Protein AF-A0A7C3IG30-F1 (afdb_monomer_lite)

Secondary structure (DSSP, 8-state):
---PPPPPP----------SS--PPEEEEEEEEGGGTEEEEEEEETTEEEEEEEEETTEEEEEEEETTEEEEEEEESSSSS---EEEEE-TTT--EEEEEE-TTS-EEEPPHHHHHHHHHHHHHHHHHHHHHHHHT-

Sequence (137 aa):
MKTLGPMLSCVAAVLLSVHAAGVLEITTKKQSFPERNLSVERTYRGGKCIMLEMTQDGKRTRAFRVNGRTVAVESDEDQDGFYETFVVFDPETDEFEWFIRTTNHVVHPVASEKLQELKEKKRKADKALADLIEQSR

Structure (mmCIF, N/CA/C/O backbone):
data_AF-A0A7C3IG30-F1
#
_entry.id   AF-A0A7C3IG30-F1
#
loop_
_atom_site.group_PDB
_atom_site.id
_atom_site.type_symbol
_atom_site.label_atom_id
_atom_site.label_alt_id
_atom_site.label_comp_id
_atom_site.label_asym_id
_atom_site.label_entity_id
_atom_site.label_seq_id
_atom_site.pdbx_PDB_ins_code
_atom_site.Cartn_x
_atom_site.Cartn_y
_atom_site.Cartn_z
_atom_site.occupancy
_atom_site.B_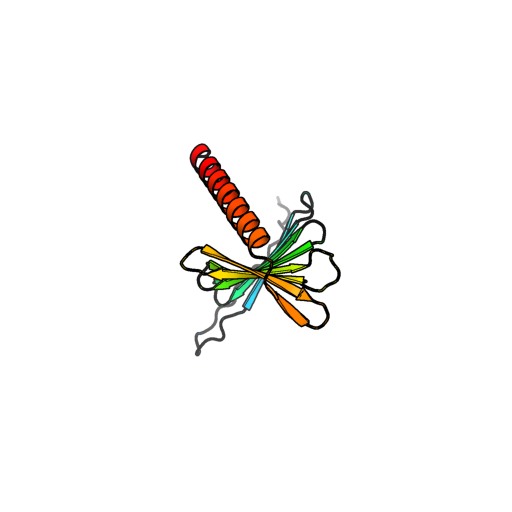iso_or_equiv
_atom_site.auth_seq_id
_atom_site.auth_comp_id
_atom_site.auth_asym_id
_atom_site.auth_atom_id
_atom_site.pdbx_PDB_model_num
ATOM 1 N N . MET A 1 1 ? -45.966 7.594 -37.881 1.00 38.97 1 MET A N 1
ATOM 2 C CA . MET A 1 1 ? -44.777 7.046 -38.580 1.00 38.97 1 MET A CA 1
ATOM 3 C C . MET A 1 1 ? -43.552 7.568 -37.839 1.00 38.97 1 MET A C 1
ATOM 5 O O . MET A 1 1 ? -43.451 8.775 -37.711 1.00 38.97 1 MET A O 1
ATOM 9 N N . LYS A 1 2 ? -42.932 6.725 -36.996 1.00 35.97 2 LYS A N 1
ATOM 10 C CA . LYS A 1 2 ? -41.605 6.077 -37.189 1.00 35.97 2 LYS A CA 1
ATOM 11 C C . LYS A 1 2 ? -40.457 7.110 -37.250 1.00 35.97 2 LYS A C 1
ATOM 13 O O . LYS A 1 2 ? -40.527 7.979 -38.100 1.00 35.97 2 LYS A O 1
ATOM 18 N N . THR A 1 3 ? -39.392 7.097 -36.442 1.00 33.50 3 THR A N 1
ATOM 19 C CA . THR A 1 3 ? -38.821 6.109 -35.496 1.00 33.50 3 THR A CA 1
ATOM 20 C C . THR A 1 3 ? -37.739 6.816 -34.660 1.00 33.50 3 THR A C 1
ATOM 22 O O . THR A 1 3 ? -36.963 7.589 -35.217 1.00 33.50 3 THR A O 1
ATOM 25 N N . LEU A 1 4 ? -37.672 6.525 -33.353 1.00 36.31 4 LEU A N 1
ATOM 26 C CA . LEU A 1 4 ? -36.524 6.822 -32.485 1.00 36.31 4 LEU A CA 1
ATOM 27 C C . LEU A 1 4 ? -35.299 6.005 -32.937 1.00 36.31 4 LEU A C 1
ATOM 29 O O . LEU A 1 4 ? -35.436 4.825 -33.263 1.00 36.31 4 LEU A O 1
ATOM 33 N N . GLY A 1 5 ? -34.117 6.627 -32.934 1.00 37.50 5 GLY A N 1
ATOM 34 C CA . GLY A 1 5 ? -32.831 5.963 -33.172 1.00 37.50 5 GLY A CA 1
ATOM 35 C C . GLY A 1 5 ? -32.368 5.136 -31.960 1.00 37.50 5 GLY A C 1
ATOM 36 O O . GLY A 1 5 ? -32.732 5.463 -30.828 1.00 37.50 5 GLY A O 1
ATOM 37 N N . PRO A 1 6 ? -31.591 4.058 -32.165 1.00 45.19 6 PRO A N 1
ATOM 38 C CA . PRO A 1 6 ? -31.239 3.139 -31.092 1.00 45.19 6 PRO A CA 1
ATOM 39 C C . PRO A 1 6 ? -30.098 3.690 -30.225 1.00 45.19 6 PRO A C 1
ATOM 41 O O . PRO A 1 6 ? -29.018 4.011 -30.720 1.00 45.19 6 PRO A O 1
ATOM 44 N N . MET A 1 7 ? -30.340 3.745 -28.910 1.00 35.78 7 MET A N 1
ATOM 45 C CA . MET A 1 7 ? -29.297 3.789 -27.885 1.00 35.78 7 MET A CA 1
ATOM 46 C C . MET A 1 7 ? -28.411 2.551 -28.035 1.00 35.78 7 MET A C 1
ATOM 48 O O . MET A 1 7 ? -28.911 1.423 -28.034 1.00 35.78 7 MET A O 1
ATOM 52 N N . LEU A 1 8 ? -27.100 2.762 -28.163 1.00 37.91 8 LEU A N 1
ATOM 53 C CA . LEU A 1 8 ? -26.128 1.678 -28.174 1.00 37.91 8 LEU A CA 1
ATOM 54 C C . LEU A 1 8 ? -26.181 0.927 -26.838 1.00 37.91 8 LEU A C 1
ATOM 56 O O . LEU A 1 8 ? -25.968 1.480 -25.762 1.00 37.91 8 LEU A O 1
ATOM 60 N N . SER A 1 9 ? -26.501 -0.352 -26.968 1.00 35.03 9 SER A N 1
ATOM 61 C CA . SER A 1 9 ? -26.578 -1.369 -25.934 1.00 35.03 9 SER A CA 1
ATOM 62 C C . SER A 1 9 ? -25.224 -1.565 -25.241 1.00 35.03 9 SER A C 1
ATOM 64 O O . SER A 1 9 ? -24.250 -1.984 -25.863 1.00 35.03 9 SER A O 1
ATOM 66 N N . CYS A 1 10 ? -25.175 -1.310 -23.931 1.00 32.50 10 CYS A N 1
ATOM 67 C CA . CYS A 1 10 ? -24.162 -1.889 -23.054 1.00 32.50 10 CYS A CA 1
ATOM 68 C C . CYS A 1 10 ? -24.465 -3.386 -22.914 1.00 32.50 10 CYS A C 1
ATOM 70 O O . CYS A 1 10 ? -25.411 -3.771 -22.226 1.00 32.50 10 CYS A O 1
ATOM 72 N N . VAL A 1 11 ? -23.687 -4.235 -23.580 1.00 36.31 11 VAL A N 1
ATOM 73 C CA . VAL A 1 11 ? -23.790 -5.690 -23.431 1.00 36.31 11 VAL A CA 1
ATOM 74 C C . VAL A 1 11 ? -23.175 -6.082 -22.087 1.00 36.31 11 VAL A C 1
ATOM 76 O O . VAL A 1 11 ? -21.959 -6.165 -21.945 1.00 36.31 11 VAL A O 1
ATOM 79 N N . ALA A 1 12 ? -24.023 -6.313 -21.086 1.00 38.91 12 ALA A N 1
ATOM 80 C CA . ALA A 1 12 ? -23.652 -7.036 -19.877 1.00 38.91 12 ALA A CA 1
ATOM 81 C C . ALA A 1 12 ? -23.913 -8.528 -20.119 1.00 38.91 12 ALA A C 1
ATOM 83 O O . ALA A 1 12 ? -25.059 -8.974 -20.119 1.00 38.91 12 ALA A O 1
ATOM 84 N N . ALA A 1 13 ? -22.856 -9.304 -20.354 1.00 37.75 13 ALA A N 1
ATOM 85 C CA . ALA A 1 13 ? -22.957 -10.756 -20.358 1.00 37.75 13 ALA A CA 1
ATOM 86 C C . ALA A 1 13 ? -22.969 -11.253 -18.904 1.00 37.75 13 ALA A C 1
ATOM 88 O O . ALA A 1 13 ? -21.965 -11.163 -18.202 1.00 37.75 13 ALA A O 1
ATOM 89 N N . VAL A 1 14 ? -24.119 -11.756 -18.448 1.00 42.09 14 VAL A N 1
ATOM 90 C CA . VAL A 1 14 ? -24.239 -12.553 -17.221 1.00 42.09 14 VAL A CA 1
ATOM 91 C C . VAL A 1 14 ? -24.220 -14.018 -17.640 1.00 42.09 14 VAL A C 1
ATOM 93 O O . VAL A 1 14 ? -25.137 -14.470 -18.322 1.00 42.09 14 VAL A O 1
ATOM 96 N N . LEU A 1 15 ? -23.192 -14.761 -17.231 1.00 34.72 15 LEU A N 1
ATOM 97 C CA . LEU A 1 15 ? -23.183 -16.222 -17.297 1.00 34.72 15 LEU A CA 1
ATOM 98 C C . LEU A 1 15 ? -23.191 -16.785 -15.870 1.00 34.72 15 LEU A C 1
ATOM 100 O O . LEU A 1 15 ? -22.285 -16.527 -15.084 1.00 34.72 15 LEU A O 1
ATOM 104 N N . LEU A 1 16 ? -24.226 -17.562 -15.552 1.00 40.31 16 LEU A N 1
ATOM 105 C CA . LEU A 1 16 ? -24.312 -18.424 -14.371 1.00 40.31 16 LEU A CA 1
ATOM 106 C C . LEU A 1 16 ? -23.876 -19.845 -14.754 1.00 40.31 16 LEU A C 1
ATOM 108 O O . LEU A 1 16 ? -24.432 -20.398 -15.698 1.00 40.31 16 LEU A O 1
ATOM 112 N N . SER A 1 17 ? -22.981 -20.472 -13.983 1.00 36.06 17 SER A N 1
ATOM 113 C CA . SER A 1 17 ? -23.072 -21.906 -13.621 1.00 36.06 17 SER A CA 1
ATOM 114 C C . SER A 1 17 ? -22.043 -22.267 -12.530 1.00 36.06 17 SER A C 1
ATOM 116 O O . SER A 1 17 ? -20.885 -21.881 -12.612 1.00 36.06 17 SER A O 1
ATOM 118 N N . VAL A 1 18 ? -22.526 -22.728 -11.368 1.00 36.28 18 VAL A N 1
ATOM 119 C CA . VAL A 1 18 ? -22.476 -24.106 -10.810 1.00 36.28 18 VAL A CA 1
ATOM 120 C C . VAL A 1 18 ? -21.273 -24.337 -9.878 1.00 36.28 18 VAL A C 1
ATOM 122 O O . VAL A 1 18 ? -20.115 -24.285 -10.270 1.00 36.28 18 VAL A O 1
ATOM 125 N N . HIS A 1 19 ? -21.586 -24.589 -8.601 1.00 44.94 19 HIS A N 1
ATOM 126 C CA . HIS A 1 19 ? -20.635 -24.784 -7.508 1.00 44.94 19 HIS A CA 1
ATOM 127 C C . HIS A 1 19 ? -20.057 -26.207 -7.514 1.00 44.94 19 HIS A C 1
ATOM 129 O O . HIS A 1 19 ? -20.733 -27.157 -7.126 1.00 44.94 19 HIS A O 1
ATOM 135 N N . ALA A 1 20 ? -18.781 -26.329 -7.868 1.00 40.84 20 ALA A N 1
ATOM 136 C CA . ALA A 1 20 ? -17.943 -27.498 -7.614 1.00 40.84 20 ALA A CA 1
ATOM 137 C C . ALA A 1 20 ? -16.664 -26.994 -6.943 1.00 40.84 20 ALA A C 1
ATOM 139 O O . ALA A 1 20 ? -15.875 -26.371 -7.638 1.00 40.84 20 ALA A O 1
ATOM 140 N N . ALA A 1 21 ? -16.525 -27.156 -5.613 1.00 54.31 21 ALA A N 1
ATOM 141 C CA . ALA A 1 21 ? -15.382 -26.695 -4.793 1.00 54.31 21 ALA A CA 1
ATOM 142 C C . ALA A 1 21 ? -14.649 -25.485 -5.417 1.00 54.31 21 ALA A C 1
ATOM 144 O O . ALA A 1 21 ? -13.504 -25.578 -5.852 1.00 54.31 21 ALA A O 1
ATOM 145 N N . GLY A 1 22 ? -15.417 -24.405 -5.616 1.00 53.06 22 GLY A N 1
ATOM 146 C CA . GLY A 1 22 ? -15.208 -23.481 -6.729 1.00 53.06 22 GLY A CA 1
ATOM 147 C C . GLY A 1 22 ? -13.895 -22.730 -6.633 1.00 53.06 22 GLY A C 1
ATOM 148 O O . GLY A 1 22 ? -13.664 -22.018 -5.655 1.00 53.06 22 GLY A O 1
ATOM 149 N N . VAL A 1 23 ? -13.072 -22.823 -7.681 1.00 67.38 23 VAL A N 1
ATOM 150 C CA . VAL A 1 23 ? -12.067 -21.795 -7.962 1.00 67.38 23 VAL A CA 1
ATOM 151 C C . VAL A 1 23 ? -12.818 -20.468 -7.979 1.00 67.38 23 VAL A C 1
ATOM 153 O O . VAL A 1 23 ? -13.628 -20.214 -8.868 1.00 67.38 23 VAL A O 1
ATOM 156 N N . LEU A 1 24 ? -12.620 -19.659 -6.938 1.00 80.25 24 LEU A N 1
ATOM 157 C CA . LEU A 1 24 ? -13.243 -18.347 -6.863 1.00 80.25 24 LEU A CA 1
ATOM 158 C C . LEU A 1 24 ? -12.724 -17.525 -8.039 1.00 80.25 24 LEU A C 1
ATOM 160 O O . LEU A 1 24 ? -11.516 -17.317 -8.154 1.00 80.25 24 LEU A O 1
ATOM 164 N N . GLU A 1 25 ? -13.637 -17.064 -8.889 1.00 91.50 25 GLU A N 1
ATOM 165 C CA . GLU A 1 25 ? -13.306 -16.247 -10.050 1.00 91.50 25 GLU A CA 1
ATOM 166 C C . GLU A 1 25 ? -12.471 -15.029 -9.626 1.00 91.50 25 GLU A C 1
ATOM 168 O O . GLU A 1 25 ? -12.785 -14.346 -8.637 1.00 91.50 25 GLU A O 1
ATOM 173 N N . ILE A 1 26 ? -11.389 -14.784 -10.370 1.00 95.25 26 ILE A N 1
ATOM 174 C CA . ILE A 1 26 ? -10.547 -13.602 -10.222 1.00 95.25 26 ILE A CA 1
ATOM 175 C C . ILE A 1 26 ? -10.969 -12.601 -11.290 1.00 95.25 26 ILE A C 1
ATOM 177 O O . ILE A 1 26 ? -10.939 -12.912 -12.476 1.00 95.25 26 ILE A O 1
ATOM 181 N N . THR A 1 27 ? -11.352 -11.397 -10.869 1.00 96.44 27 THR A N 1
ATOM 182 C CA . THR A 1 27 ? -11.765 -10.323 -11.783 1.00 96.44 27 THR A CA 1
ATOM 183 C C . THR A 1 27 ? -11.034 -9.033 -11.464 1.00 96.44 27 THR A C 1
ATOM 185 O O . THR A 1 27 ? -10.707 -8.766 -10.308 1.00 96.44 27 THR A O 1
ATOM 188 N N . THR A 1 28 ? -10.826 -8.205 -12.483 1.00 97.69 28 THR A N 1
ATOM 189 C CA . THR A 1 28 ? -10.160 -6.910 -12.349 1.00 97.69 28 THR A CA 1
ATOM 190 C C . THR A 1 28 ? -11.044 -5.809 -12.913 1.00 97.69 28 THR A C 1
ATOM 192 O O . THR A 1 28 ? -11.628 -5.951 -13.986 1.00 97.69 28 THR A O 1
ATOM 195 N N . LYS A 1 29 ? -11.159 -4.699 -12.181 1.00 97.38 29 LYS A N 1
ATOM 196 C CA . LYS A 1 29 ? -11.895 -3.502 -12.603 1.00 97.38 29 LYS A CA 1
ATOM 197 C C . LYS A 1 29 ? -10.967 -2.301 -12.583 1.00 97.38 29 LYS A C 1
ATOM 199 O O . LYS A 1 29 ?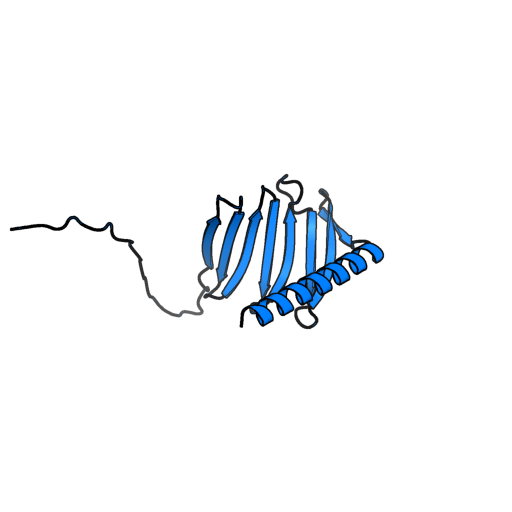 -10.368 -2.017 -11.548 1.00 97.38 29 LYS A O 1
ATOM 204 N N . LYS A 1 30 ? -10.908 -1.568 -13.692 1.00 97.88 30 LYS A N 1
ATOM 205 C CA . LYS A 1 30 ? -10.095 -0.360 -13.836 1.00 97.88 30 LYS A CA 1
ATOM 206 C C . LYS A 1 30 ? -10.974 0.879 -13.948 1.00 97.88 30 LYS A C 1
ATOM 208 O O . LYS A 1 30 ? -12.000 0.862 -14.622 1.00 97.88 30 LYS A O 1
ATOM 213 N N . GLN A 1 31 ? -10.554 1.947 -13.288 1.00 97.69 31 GLN A N 1
ATOM 214 C CA . GLN A 1 31 ? -11.159 3.269 -13.346 1.00 97.69 31 GLN A CA 1
ATOM 215 C C . GLN A 1 31 ? -10.052 4.302 -13.554 1.00 97.69 31 GLN A C 1
ATOM 217 O O . GLN A 1 31 ? -8.988 4.200 -12.949 1.00 97.69 31 GLN A O 1
ATOM 222 N N . SER A 1 32 ? -10.286 5.291 -14.410 1.00 96.69 32 SER A N 1
ATOM 223 C CA . SER A 1 32 ? -9.341 6.378 -14.667 1.00 96.69 32 SER A CA 1
ATOM 224 C C . SER A 1 32 ? -10.010 7.719 -14.387 1.00 96.69 32 SER A C 1
ATOM 226 O O . SER A 1 32 ? -11.206 7.876 -14.626 1.00 96.69 32 S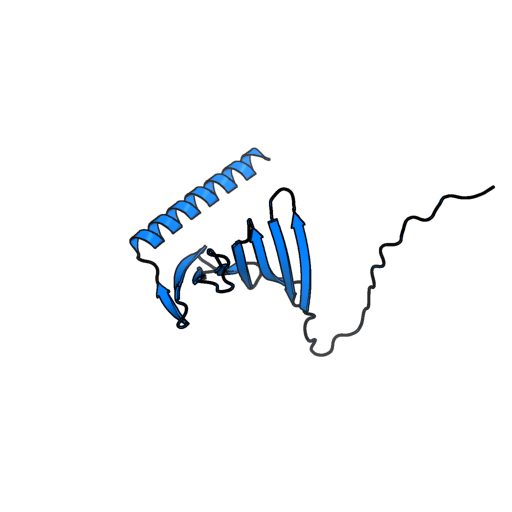ER A O 1
ATOM 228 N N . PHE A 1 33 ? -9.227 8.652 -13.855 1.00 96.38 33 PHE A N 1
ATOM 229 C CA . PHE A 1 33 ? -9.584 10.030 -13.541 1.00 96.38 33 PHE A CA 1
ATOM 230 C C . PHE A 1 33 ? -8.509 10.946 -14.162 1.00 96.38 33 PHE A C 1
ATOM 232 O O . PHE A 1 33 ? -7.555 11.328 -13.473 1.00 96.38 33 PHE A O 1
ATOM 239 N N . PRO A 1 3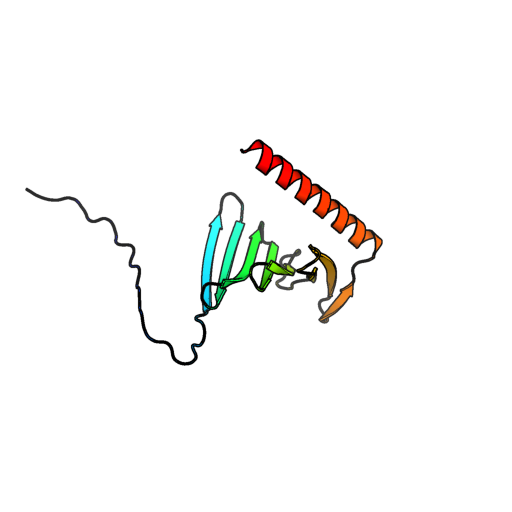4 ? -8.603 11.245 -15.472 1.00 94.50 34 PRO A N 1
ATOM 240 C CA . PRO A 1 34 ? -7.550 11.934 -16.224 1.00 94.50 34 PRO A CA 1
ATOM 241 C C . PRO A 1 34 ? -7.203 13.315 -15.660 1.00 94.50 34 PRO A C 1
ATOM 243 O O . PRO A 1 34 ? -6.036 13.627 -15.476 1.00 94.50 34 PRO A O 1
ATOM 246 N N . GLU A 1 35 ? -8.211 14.094 -15.274 1.00 96.25 35 GLU A N 1
ATOM 247 C CA . GLU A 1 35 ? -8.079 15.403 -14.615 1.00 96.25 35 GLU A CA 1
ATOM 248 C C . GLU A 1 35 ? -7.276 15.393 -13.302 1.00 96.25 35 GLU A C 1
ATOM 250 O O . GLU A 1 35 ? -6.898 16.452 -12.807 1.00 96.25 35 GLU A O 1
ATOM 255 N N . ARG A 1 36 ? -7.008 14.216 -12.724 1.00 94.50 36 ARG A N 1
ATOM 256 C CA . ARG A 1 36 ? -6.174 14.047 -11.524 1.00 94.50 36 ARG A CA 1
ATOM 257 C C . ARG A 1 36 ? -4.915 13.218 -11.784 1.00 94.50 36 ARG A C 1
ATOM 259 O O . ARG A 1 36 ? -4.293 12.785 -10.820 1.00 94.50 36 ARG A O 1
ATOM 266 N N . ASN A 1 37 ? -4.595 12.927 -13.051 1.00 96.19 37 ASN A N 1
ATOM 267 C CA . ASN A 1 37 ? -3.540 11.987 -13.454 1.00 96.19 37 ASN A CA 1
ATOM 268 C C . ASN A 1 37 ? -3.591 10.667 -12.671 1.00 96.19 37 ASN A C 1
ATOM 270 O O . ASN A 1 37 ? -2.560 10.108 -12.295 1.00 96.19 37 ASN A O 1
ATOM 274 N N . LEU A 1 38 ? -4.806 10.196 -12.383 1.00 97.19 38 LEU A N 1
ATOM 275 C CA . LEU A 1 38 ? -5.053 9.103 -11.456 1.00 97.19 38 LEU A CA 1
ATOM 276 C C . LEU A 1 38 ? -5.706 7.936 -12.192 1.00 97.19 38 LEU A C 1
ATOM 278 O O . LEU A 1 38 ? -6.682 8.097 -12.925 1.00 97.19 38 LEU A O 1
ATOM 282 N N . SER A 1 39 ? -5.219 6.728 -11.952 1.00 97.81 39 SER A N 1
ATOM 283 C CA . SER A 1 39 ? -5.935 5.504 -12.293 1.00 97.81 39 SER A CA 1
ATOM 284 C C . SER A 1 39 ? -5.943 4.549 -11.113 1.00 97.81 39 SER A C 1
ATOM 286 O O . SER A 1 39 ? -5.012 4.523 -10.313 1.00 97.81 39 SER A O 1
ATOM 288 N N . VAL A 1 40 ? -7.037 3.807 -10.978 1.00 98.06 40 VAL A N 1
ATOM 289 C CA . VAL A 1 40 ? -7.250 2.845 -9.905 1.00 98.06 40 VAL A CA 1
ATOM 290 C C . VAL A 1 40 ? -7.723 1.540 -10.517 1.00 98.06 40 VAL A C 1
ATOM 292 O O . VAL A 1 40 ? -8.763 1.479 -11.174 1.00 98.06 40 VAL A O 1
ATOM 295 N N . GLU A 1 41 ? -6.979 0.483 -10.258 1.00 98.25 41 GLU A N 1
ATOM 296 C CA . GLU A 1 41 ? -7.293 -0.882 -10.627 1.00 98.25 41 GLU A CA 1
ATOM 297 C C . GLU A 1 41 ? -7.582 -1.695 -9.365 1.00 98.25 41 GLU A C 1
ATOM 299 O O . GLU A 1 41 ? -6.895 -1.588 -8.353 1.00 98.25 41 GLU A O 1
ATOM 304 N N . ARG A 1 42 ? -8.652 -2.486 -9.381 1.00 98.25 42 ARG A N 1
ATOM 305 C CA . ARG A 1 42 ? -9.083 -3.302 -8.245 1.00 98.25 42 ARG A CA 1
ATOM 306 C C . ARG A 1 42 ? -9.215 -4.742 -8.695 1.00 98.25 42 ARG A C 1
ATOM 308 O O . ARG A 1 42 ? -10.000 -5.023 -9.597 1.00 98.25 42 ARG A O 1
ATOM 315 N N . THR A 1 43 ? -8.489 -5.634 -8.035 1.00 98.06 43 THR A N 1
ATOM 316 C CA . THR A 1 43 ? -8.561 -7.078 -8.264 1.00 98.06 43 THR A CA 1
ATOM 317 C C . THR A 1 43 ? -9.388 -7.735 -7.168 1.00 98.06 43 THR A C 1
ATOM 319 O O . THR A 1 43 ? -9.207 -7.471 -5.974 1.00 98.06 43 THR A O 1
ATOM 322 N N . TYR A 1 44 ? -10.297 -8.610 -7.575 1.00 96.62 44 TYR A N 1
ATOM 323 C CA . TYR A 1 44 ? -11.254 -9.289 -6.720 1.00 96.62 44 TYR A CA 1
ATOM 324 C C . TYR A 1 44 ? -11.080 -10.802 -6.812 1.00 96.62 44 TYR A C 1
ATOM 326 O O . TYR A 1 44 ? -10.770 -11.325 -7.877 1.00 96.62 44 TYR A O 1
ATOM 334 N N . ARG A 1 45 ? -11.346 -11.507 -5.710 1.00 95.38 45 ARG A N 1
ATOM 335 C CA . ARG A 1 45 ? -11.488 -12.967 -5.653 1.00 95.38 45 ARG A CA 1
ATOM 336 C C . ARG A 1 45 ? -12.815 -13.302 -4.989 1.00 95.38 45 ARG A C 1
ATOM 338 O O . ARG A 1 45 ? -13.017 -12.951 -3.825 1.00 95.38 45 ARG A O 1
ATOM 345 N N . GLY A 1 46 ? -13.730 -13.939 -5.721 1.00 92.31 46 GLY A N 1
ATOM 346 C CA . GLY A 1 46 ? -15.059 -14.283 -5.191 1.00 92.31 46 GLY A CA 1
ATOM 347 C C . GLY A 1 46 ? -15.818 -13.063 -4.648 1.00 92.31 46 GLY A C 1
ATOM 348 O O . GLY A 1 46 ? -16.394 -13.117 -3.565 1.00 92.31 46 GLY A O 1
ATOM 349 N N . GLY A 1 47 ? -15.715 -11.923 -5.341 1.00 90.25 47 GLY A N 1
ATOM 350 C CA . GLY A 1 47 ? -16.326 -10.647 -4.945 1.00 90.25 47 GLY A CA 1
ATOM 351 C C . GLY A 1 47 ? -15.573 -9.844 -3.873 1.00 90.25 47 GLY A C 1
ATOM 352 O O . GLY A 1 47 ? -15.867 -8.664 -3.686 1.00 90.25 47 GLY A O 1
ATOM 353 N N . LYS A 1 48 ? -14.565 -10.413 -3.199 1.00 94.31 48 LYS A N 1
ATOM 354 C CA . LYS A 1 48 ? -13.740 -9.687 -2.217 1.00 94.31 48 LYS A CA 1
ATOM 355 C C . LYS A 1 48 ? -12.586 -8.977 -2.917 1.00 94.31 48 LYS A C 1
ATOM 357 O O . LYS A 1 48 ? -11.830 -9.624 -3.630 1.00 94.31 48 LYS A O 1
ATOM 362 N N . CYS A 1 49 ? -12.426 -7.672 -2.700 1.00 96.25 49 CYS A N 1
ATOM 363 C CA . CYS A 1 49 ? -11.263 -6.925 -3.194 1.00 96.25 49 CYS A CA 1
ATOM 364 C C . CYS A 1 49 ? -10.008 -7.383 -2.438 1.00 96.25 49 CYS A C 1
ATOM 366 O O . CYS A 1 49 ? -9.927 -7.178 -1.227 1.00 96.25 49 CYS A O 1
ATOM 368 N N . ILE A 1 50 ? -9.072 -8.015 -3.147 1.00 97.00 50 ILE A N 1
ATOM 369 C CA . ILE A 1 50 ? -7.827 -8.567 -2.586 1.00 97.00 50 ILE A CA 1
ATOM 370 C C . ILE A 1 50 ? -6.608 -7.696 -2.891 1.00 97.00 50 ILE A C 1
ATOM 372 O O . ILE A 1 50 ? -5.582 -7.826 -2.229 1.00 97.00 50 ILE A O 1
ATOM 376 N N . MET A 1 51 ? -6.713 -6.810 -3.882 1.00 98.12 51 MET A N 1
ATOM 377 C CA . MET A 1 51 ? -5.626 -5.931 -4.288 1.00 98.12 51 MET A CA 1
ATOM 378 C C . MET A 1 51 ? -6.184 -4.664 -4.930 1.00 98.12 51 MET A C 1
ATOM 380 O O . MET A 1 51 ? -7.159 -4.718 -5.685 1.00 98.12 51 MET A O 1
ATOM 384 N N . LEU A 1 52 ? -5.559 -3.533 -4.634 1.00 97.75 52 LEU A N 1
ATOM 385 C CA . LEU A 1 52 ? -5.799 -2.258 -5.292 1.00 97.75 52 LEU A CA 1
ATOM 386 C C . LEU A 1 52 ? -4.467 -1.746 -5.818 1.00 97.75 52 LEU A C 1
ATOM 388 O O . LEU A 1 52 ? -3.522 -1.644 -5.049 1.00 97.75 52 LEU A O 1
ATOM 392 N N . GLU A 1 53 ? -4.396 -1.421 -7.097 1.00 98.06 53 GLU A N 1
ATOM 393 C CA . GLU A 1 53 ? -3.267 -0.718 -7.688 1.00 98.06 53 GLU A CA 1
ATOM 394 C C . GLU A 1 53 ? -3.719 0.693 -8.052 1.00 98.06 53 GLU A C 1
ATOM 396 O O . GLU A 1 53 ? -4.784 0.898 -8.631 1.00 98.06 53 GLU A O 1
ATOM 401 N N . MET A 1 54 ? -2.937 1.679 -7.650 1.00 98.00 54 MET A N 1
ATOM 402 C CA . MET A 1 54 ? -3.156 3.084 -7.926 1.00 98.00 54 MET A CA 1
ATOM 403 C C . MET A 1 54 ? -1.957 3.598 -8.703 1.00 98.00 54 MET A C 1
ATOM 405 O O . MET A 1 54 ? -0.821 3.353 -8.314 1.00 98.00 54 MET A O 1
ATOM 409 N N . THR A 1 55 ? -2.204 4.333 -9.777 1.00 97.50 55 THR A N 1
ATOM 410 C CA . THR A 1 55 ? -1.175 5.129 -10.445 1.00 97.50 55 THR A CA 1
ATOM 411 C C . THR A 1 55 ? -1.567 6.586 -10.329 1.00 97.50 55 THR A C 1
ATOM 413 O O . THR A 1 55 ? -2.644 6.941 -10.805 1.00 97.50 55 THR A O 1
ATOM 416 N N . GLN A 1 56 ? -0.728 7.409 -9.708 1.00 96.25 56 GLN A N 1
ATOM 417 C CA . GLN A 1 56 ? -0.939 8.847 -9.576 1.00 96.25 56 GLN A CA 1
ATOM 418 C C . GLN A 1 56 ? 0.336 9.586 -9.972 1.00 96.25 56 GLN A C 1
ATOM 420 O O . GLN A 1 56 ? 1.397 9.321 -9.413 1.00 96.25 56 GLN A O 1
ATOM 425 N N . ASP A 1 57 ? 0.235 10.489 -10.949 1.00 95.19 57 ASP A N 1
ATOM 426 C CA . ASP A 1 57 ? 1.383 11.244 -11.478 1.00 95.19 57 ASP A CA 1
ATOM 427 C C . ASP A 1 57 ? 2.563 10.328 -11.878 1.00 95.19 57 ASP A C 1
ATOM 429 O O . ASP A 1 57 ? 3.732 10.628 -11.638 1.00 95.19 57 ASP A O 1
ATOM 433 N N . GLY A 1 58 ? 2.236 9.161 -12.448 1.00 92.56 58 GLY A N 1
ATOM 434 C CA . GLY A 1 58 ? 3.187 8.121 -12.861 1.00 92.56 58 GLY A CA 1
ATOM 435 C C . GLY A 1 58 ? 3.653 7.183 -11.741 1.00 92.56 58 GLY A C 1
ATOM 436 O O . GLY A 1 58 ? 4.003 6.042 -12.027 1.00 92.56 58 GLY A O 1
ATOM 437 N N . LYS A 1 59 ? 3.568 7.596 -10.470 1.00 95.50 59 LYS A N 1
ATOM 438 C CA . LYS A 1 59 ? 3.921 6.759 -9.312 1.00 95.50 59 LYS A CA 1
ATOM 439 C C . LYS A 1 59 ? 2.900 5.658 -9.112 1.00 95.50 59 LYS A C 1
ATOM 441 O O . LYS A 1 59 ? 1.695 5.919 -9.185 1.00 95.50 59 LYS A O 1
ATOM 446 N N . ARG A 1 60 ? 3.359 4.440 -8.834 1.00 97.38 60 ARG A N 1
ATOM 447 C CA . ARG A 1 60 ? 2.478 3.276 -8.684 1.00 97.38 60 ARG A CA 1
ATOM 448 C C . ARG A 1 60 ? 2.498 2.789 -7.250 1.00 97.38 60 ARG A C 1
ATOM 450 O O . ARG A 1 60 ? 3.550 2.548 -6.682 1.00 97.38 60 ARG A O 1
ATOM 457 N N . THR A 1 61 ? 1.325 2.579 -6.679 1.00 97.88 61 THR A N 1
ATOM 458 C CA . THR A 1 61 ? 1.162 2.029 -5.335 1.00 97.88 61 THR A CA 1
ATOM 459 C C . THR A 1 61 ? 0.218 0.845 -5.401 1.00 97.88 61 THR A C 1
ATOM 461 O O . THR A 1 61 ? -0.858 0.940 -5.989 1.00 97.88 61 THR A O 1
ATOM 464 N N . ARG A 1 62 ? 0.581 -0.272 -4.779 1.00 97.94 62 ARG A N 1
ATOM 465 C CA . ARG A 1 62 ? -0.259 -1.463 -4.688 1.00 97.94 62 ARG A CA 1
ATOM 466 C C . ARG A 1 62 ? -0.547 -1.780 -3.232 1.00 97.94 62 ARG A C 1
ATOM 468 O O . ARG A 1 62 ? 0.365 -1.938 -2.437 1.00 97.94 62 ARG A O 1
ATOM 475 N N . ALA A 1 63 ? -1.821 -1.897 -2.887 1.00 97.62 63 ALA A N 1
ATOM 476 C CA . ALA A 1 63 ? -2.295 -2.283 -1.569 1.00 97.62 63 ALA A CA 1
ATOM 477 C C . ALA A 1 63 ? -2.884 -3.696 -1.612 1.00 97.62 63 ALA A C 1
ATOM 479 O O . ALA A 1 63 ? -3.774 -3.983 -2.417 1.00 97.62 63 ALA A O 1
ATOM 480 N N . PHE A 1 64 ? -2.435 -4.562 -0.711 1.00 97.69 64 PHE A N 1
ATOM 481 C CA . PHE A 1 64 ? -2.923 -5.927 -0.540 1.00 97.69 64 PHE A CA 1
ATOM 482 C C . PHE A 1 64 ? -3.947 -5.979 0.582 1.00 97.69 64 PHE A C 1
ATOM 484 O O . PHE A 1 64 ? -3.748 -5.377 1.640 1.00 97.69 64 PHE A O 1
ATOM 491 N N . ARG A 1 65 ? -5.047 -6.704 0.364 1.00 95.69 65 ARG A N 1
ATOM 492 C CA . ARG A 1 65 ? -6.179 -6.720 1.292 1.00 95.69 65 ARG A CA 1
ATOM 493 C C . ARG A 1 65 ? -6.581 -8.126 1.706 1.00 95.69 65 ARG A C 1
ATOM 495 O O . ARG A 1 65 ? -6.788 -9.004 0.870 1.00 95.69 65 ARG A O 1
ATOM 502 N N . VAL A 1 66 ? -6.793 -8.300 3.007 1.00 93.50 66 VAL A N 1
ATOM 503 C CA . VAL A 1 66 ? -7.335 -9.517 3.621 1.00 93.50 66 VAL A CA 1
ATOM 504 C C . VAL A 1 66 ? -8.530 -9.120 4.478 1.00 93.50 66 VAL A C 1
ATOM 506 O O . VAL A 1 66 ? -8.456 -8.185 5.268 1.00 93.50 66 VAL A O 1
ATOM 509 N N . ASN A 1 67 ? -9.669 -9.792 4.286 1.00 89.88 67 ASN A N 1
ATOM 510 C CA . ASN A 1 67 ? -10.921 -9.496 5.001 1.00 89.88 67 ASN A CA 1
ATOM 511 C C . ASN A 1 67 ? -11.324 -8.007 4.964 1.00 89.88 67 ASN A C 1
ATOM 513 O O . ASN A 1 67 ? -11.854 -7.461 5.925 1.00 89.88 67 ASN A O 1
ATOM 517 N N . GLY A 1 68 ? -11.061 -7.342 3.835 1.00 89.12 68 GLY A N 1
ATOM 518 C CA . GLY A 1 68 ? -11.377 -5.927 3.639 1.00 89.12 68 GLY A CA 1
ATOM 519 C C . GLY A 1 68 ? -10.390 -4.949 4.286 1.00 89.12 68 GLY A C 1
ATOM 520 O O . GLY A 1 68 ? -10.503 -3.753 4.022 1.00 89.12 68 GLY A O 1
ATOM 521 N N . ARG A 1 69 ? -9.396 -5.414 5.047 1.00 92.38 69 ARG A N 1
ATOM 522 C CA . ARG A 1 69 ? -8.340 -4.576 5.633 1.00 92.38 69 ARG A CA 1
ATOM 523 C C . ARG A 1 69 ? -7.086 -4.616 4.773 1.00 92.38 69 ARG A C 1
ATOM 525 O O . ARG A 1 69 ? -6.785 -5.654 4.188 1.00 92.38 69 ARG A O 1
ATOM 532 N N . THR A 1 70 ? -6.386 -3.492 4.668 1.00 93.94 70 THR A N 1
ATOM 533 C CA . THR A 1 70 ? -5.065 -3.440 4.032 1.00 93.94 70 THR A CA 1
ATOM 534 C C . THR A 1 70 ? -4.054 -4.090 4.967 1.00 93.94 70 THR A C 1
ATOM 536 O O . THR A 1 70 ? -4.008 -3.738 6.136 1.00 93.94 70 THR A O 1
ATOM 539 N N . VAL A 1 71 ? -3.286 -5.053 4.461 1.00 96.38 71 VAL A N 1
ATOM 540 C CA . VAL A 1 71 ? -2.248 -5.761 5.235 1.00 96.38 71 VAL A CA 1
ATOM 541 C C . VAL A 1 71 ? -0.843 -5.391 4.784 1.00 96.38 71 VAL A C 1
ATOM 543 O O . VAL A 1 71 ? 0.105 -5.507 5.551 1.00 96.38 71 VAL A O 1
ATOM 546 N N . ALA A 1 72 ? -0.706 -4.932 3.541 1.00 97.12 72 ALA A N 1
ATOM 547 C CA . ALA A 1 72 ? 0.553 -4.445 3.019 1.00 97.12 72 ALA A CA 1
ATOM 548 C C . ALA A 1 72 ? 0.328 -3.425 1.905 1.00 97.12 72 ALA A C 1
ATOM 550 O O . ALA A 1 72 ? -0.688 -3.477 1.204 1.00 97.12 72 ALA A O 1
ATOM 551 N N . VAL A 1 73 ? 1.289 -2.526 1.732 1.00 97.25 73 VAL A N 1
ATOM 552 C CA . VAL A 1 73 ? 1.361 -1.580 0.620 1.00 97.25 73 VAL A CA 1
ATOM 553 C C . VAL A 1 73 ? 2.773 -1.605 0.055 1.00 97.25 73 VAL A C 1
ATOM 555 O O . VAL A 1 73 ? 3.728 -1.560 0.816 1.00 97.25 73 VAL A O 1
ATOM 558 N N . GLU A 1 74 ? 2.914 -1.650 -1.262 1.00 97.56 74 GLU A N 1
ATOM 559 C CA . GLU A 1 74 ? 4.180 -1.401 -1.947 1.00 97.56 74 GLU A CA 1
ATOM 560 C C . GLU A 1 74 ? 4.057 -0.177 -2.854 1.00 97.56 74 GLU A C 1
ATOM 562 O O . GLU A 1 74 ? 2.982 0.075 -3.405 1.00 97.56 74 GLU A O 1
ATOM 567 N N . SER A 1 75 ? 5.129 0.600 -2.995 1.00 97.50 75 SER A N 1
ATOM 568 C CA . SER A 1 75 ? 5.164 1.773 -3.870 1.00 97.50 75 SER A CA 1
ATOM 569 C C . SER A 1 75 ? 6.426 1.781 -4.721 1.00 97.50 75 SER A C 1
ATOM 571 O O . SER A 1 75 ? 7.475 1.393 -4.223 1.00 97.50 75 SER A O 1
ATOM 573 N N . ASP A 1 76 ? 6.237 2.189 -5.974 1.00 96.69 76 ASP A N 1
ATOM 574 C CA . ASP A 1 76 ? 7.214 2.554 -7.003 1.00 96.69 76 ASP A CA 1
ATOM 575 C C . ASP A 1 76 ? 7.196 4.090 -7.087 1.00 96.69 76 ASP A C 1
ATOM 577 O O . ASP A 1 76 ? 6.246 4.687 -7.625 1.00 96.69 76 ASP A O 1
ATOM 581 N N . GLU A 1 77 ? 8.137 4.734 -6.394 1.00 92.62 77 GLU A N 1
ATOM 582 C CA . GLU A 1 77 ? 8.162 6.186 -6.181 1.00 92.62 77 GLU A CA 1
ATOM 583 C C . GLU A 1 77 ? 8.963 6.922 -7.261 1.00 92.62 77 GLU A C 1
ATOM 585 O O . GLU A 1 77 ? 8.631 8.081 -7.560 1.00 92.62 77 GLU A O 1
ATOM 590 N N . ASP A 1 78 ? 9.967 6.265 -7.849 1.00 94.25 78 ASP A N 1
ATOM 591 C CA . ASP A 1 78 ? 10.825 6.788 -8.919 1.00 94.25 78 ASP A CA 1
ATOM 592 C C . ASP A 1 78 ? 10.394 6.397 -10.348 1.00 94.25 78 ASP A C 1
ATOM 594 O O . ASP A 1 78 ? 10.899 6.971 -11.316 1.00 94.25 78 ASP A O 1
ATOM 598 N N . GLN A 1 79 ? 9.356 5.563 -10.476 1.00 94.38 79 GLN A N 1
ATOM 599 C CA . GLN A 1 79 ? 8.695 5.181 -11.730 1.00 94.38 79 GLN A CA 1
ATOM 600 C C . GLN A 1 79 ? 9.548 4.274 -12.625 1.00 94.38 79 GLN A C 1
ATOM 602 O O . GLN A 1 79 ? 9.333 4.225 -13.842 1.00 94.38 79 GLN A O 1
ATOM 607 N N . ASP A 1 80 ? 10.510 3.550 -12.051 1.00 93.81 80 ASP A N 1
ATOM 608 C CA . ASP A 1 80 ? 11.440 2.704 -12.800 1.00 93.81 80 ASP A CA 1
ATOM 609 C C . ASP A 1 80 ? 10.913 1.279 -13.065 1.00 93.81 80 ASP A C 1
ATOM 611 O O . ASP A 1 80 ? 11.500 0.526 -13.849 1.00 93.81 80 ASP A O 1
ATOM 615 N N . GLY A 1 81 ? 9.782 0.902 -12.459 1.00 92.00 81 GLY A N 1
ATOM 616 C CA . GLY A 1 81 ? 9.268 -0.462 -12.548 1.00 92.00 81 GLY A CA 1
ATOM 617 C C . GLY A 1 81 ? 9.330 -1.252 -11.241 1.00 92.00 81 GLY A C 1
ATOM 618 O O . GLY A 1 81 ? 8.614 -2.253 -11.112 1.00 92.00 81 GLY A O 1
ATOM 619 N N . PHE A 1 82 ? 10.168 -0.831 -10.300 1.00 94.75 82 PHE A N 1
ATOM 620 C CA . PHE A 1 82 ? 10.558 -1.548 -9.101 1.00 94.75 82 PHE A CA 1
ATOM 621 C C . PHE A 1 82 ? 9.954 -0.892 -7.860 1.00 94.75 82 PHE A C 1
ATOM 623 O O . PHE A 1 82 ? 10.121 0.284 -7.601 1.00 94.75 82 PHE A O 1
ATOM 630 N N . TYR A 1 83 ? 9.252 -1.688 -7.052 1.00 95.19 83 TYR A N 1
ATOM 631 C CA . TYR A 1 83 ? 8.676 -1.184 -5.806 1.00 95.19 83 TYR A CA 1
ATOM 632 C C . TYR A 1 83 ? 9.748 -1.165 -4.707 1.00 95.19 83 TYR A C 1
ATOM 634 O O . TYR A 1 83 ? 10.077 -2.204 -4.126 1.00 95.19 83 TYR A O 1
ATOM 642 N N . GLU A 1 84 ? 10.337 -0.011 -4.462 1.00 96.31 84 GLU A N 1
ATOM 643 C CA . GLU A 1 84 ? 11.378 0.235 -3.471 1.00 96.31 84 GLU A CA 1
ATOM 644 C C . GLU A 1 84 ? 10.813 0.410 -2.062 1.00 96.31 84 GLU A C 1
ATOM 646 O O . GLU A 1 84 ? 11.488 0.090 -1.087 1.00 96.31 84 GLU A O 1
ATOM 651 N N . THR A 1 85 ? 9.560 0.837 -1.929 1.00 95.94 85 THR A N 1
ATOM 652 C CA . THR A 1 85 ? 8.906 0.994 -0.627 1.00 95.94 85 THR A CA 1
ATOM 653 C C . THR A 1 85 ? 7.945 -0.160 -0.361 1.00 95.94 85 THR A C 1
ATOM 655 O O . THR A 1 85 ? 7.143 -0.526 -1.219 1.00 95.94 85 THR A O 1
ATOM 658 N N . PHE A 1 86 ? 7.975 -0.701 0.859 1.00 95.62 86 PHE A N 1
ATOM 659 C CA . PHE A 1 86 ? 7.050 -1.731 1.328 1.00 95.62 86 PHE A CA 1
ATOM 660 C C . PHE A 1 86 ? 6.628 -1.468 2.778 1.00 95.62 86 PHE A C 1
ATOM 662 O O . PHE A 1 86 ? 7.466 -1.289 3.652 1.00 95.62 86 PHE A O 1
ATOM 669 N N . VAL A 1 87 ? 5.329 -1.465 3.053 1.00 96.88 87 VAL A N 1
ATOM 670 C CA . V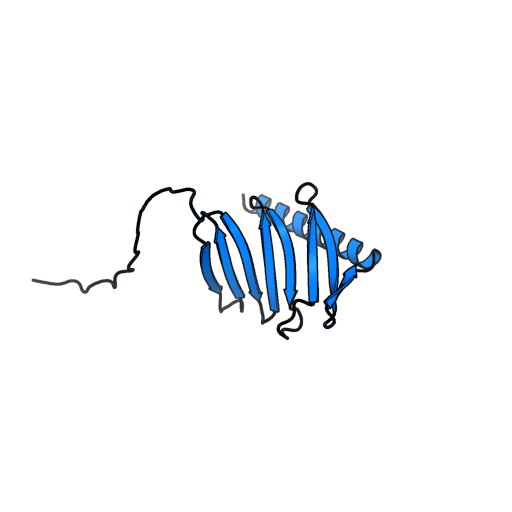AL A 1 87 ? 4.741 -1.215 4.374 1.00 96.88 87 VAL A CA 1
ATOM 671 C C . VAL A 1 87 ? 3.874 -2.404 4.756 1.00 96.88 87 VAL A C 1
ATOM 673 O O . VAL A 1 87 ? 3.062 -2.847 3.946 1.00 96.88 87 VAL A O 1
ATOM 676 N N . VAL A 1 88 ? 4.015 -2.901 5.983 1.00 97.00 88 VAL A N 1
ATOM 677 C CA . VAL A 1 88 ? 3.175 -3.968 6.549 1.00 97.00 88 VAL A CA 1
ATOM 678 C C . VAL A 1 88 ? 2.337 -3.387 7.669 1.00 97.00 88 VAL A C 1
ATOM 680 O O . VAL A 1 88 ? 2.869 -2.688 8.526 1.00 97.00 88 VAL A O 1
ATOM 683 N N . PHE A 1 89 ? 1.047 -3.701 7.667 1.00 95.44 89 PHE A N 1
ATOM 684 C CA . PHE A 1 89 ? 0.094 -3.232 8.665 1.00 95.44 89 PHE A CA 1
ATOM 685 C C . PHE A 1 89 ? -0.316 -4.384 9.573 1.00 95.44 89 PHE A C 1
ATOM 687 O O . PHE A 1 89 ? -0.632 -5.478 9.095 1.00 95.44 89 PHE A O 1
ATOM 694 N N . ASP A 1 90 ? -0.366 -4.119 10.872 1.00 92.44 90 ASP A N 1
ATOM 695 C CA . ASP A 1 90 ? -1.094 -4.953 11.813 1.00 92.44 90 ASP A CA 1
ATOM 696 C C . ASP A 1 90 ? -2.598 -4.678 11.629 1.00 92.44 90 ASP A C 1
ATOM 698 O O . ASP A 1 90 ? -3.072 -3.565 11.882 1.00 92.44 90 ASP A O 1
ATOM 702 N N . PRO A 1 91 ? -3.383 -5.671 11.176 1.00 83.88 91 PRO A N 1
ATOM 703 C CA . PRO A 1 91 ? -4.792 -5.467 10.893 1.00 83.88 91 PRO A CA 1
ATOM 704 C C . PRO A 1 91 ? -5.633 -5.208 12.149 1.00 83.88 91 PRO A C 1
ATOM 706 O O . PRO A 1 91 ? -6.781 -4.791 11.991 1.00 83.88 91 PRO A O 1
ATOM 709 N N . GLU A 1 92 ? -5.146 -5.504 13.355 1.00 87.00 92 GLU A N 1
ATOM 710 C CA . GLU A 1 92 ? -5.879 -5.337 14.616 1.00 87.00 92 GLU A CA 1
ATOM 711 C C . GLU A 1 92 ? -5.607 -3.989 15.277 1.00 87.00 92 GLU A C 1
ATOM 713 O O . GLU A 1 92 ? -6.532 -3.391 15.831 1.00 87.00 92 GLU A O 1
ATOM 718 N N . THR A 1 93 ? -4.367 -3.510 15.194 1.00 88.94 93 THR A N 1
ATOM 719 C CA . THR A 1 93 ? -3.922 -2.296 15.891 1.00 88.94 93 THR A CA 1
ATOM 720 C C . THR A 1 93 ? -3.776 -1.079 14.980 1.00 88.94 93 THR A C 1
ATOM 722 O O . THR A 1 93 ? -3.688 0.033 15.492 1.00 88.94 93 THR A O 1
ATOM 725 N N . ASP A 1 94 ? -3.778 -1.268 13.652 1.00 82.50 94 ASP A N 1
ATOM 726 C CA . ASP A 1 94 ? -3.461 -0.230 12.652 1.00 82.50 94 ASP A CA 1
ATOM 727 C C . ASP A 1 94 ? -2.028 0.338 12.791 1.00 82.50 94 ASP A C 1
ATOM 729 O O . ASP A 1 94 ? -1.663 1.339 12.165 1.00 82.50 94 ASP A O 1
ATOM 733 N N . GLU A 1 95 ? -1.187 -0.335 13.585 1.00 93.31 95 GLU A N 1
ATOM 734 C CA . GLU A 1 95 ? 0.257 -0.133 13.599 1.00 93.31 95 GLU A CA 1
ATOM 735 C C . GLU A 1 95 ? 0.867 -0.613 12.284 1.00 93.31 95 GLU A C 1
ATOM 737 O O . GLU A 1 95 ? 0.336 -1.488 11.595 1.00 93.31 95 GLU A O 1
ATOM 742 N N . PHE A 1 96 ? 2.019 -0.051 11.929 1.00 96.50 96 PHE A N 1
ATOM 743 C CA . PHE A 1 96 ? 2.728 -0.459 10.727 1.00 96.50 96 PHE A CA 1
ATOM 744 C C . PHE A 1 96 ? 4.241 -0.396 10.888 1.00 96.50 96 PHE A C 1
ATOM 746 O O . PHE A 1 96 ? 4.773 0.396 11.671 1.00 96.50 96 PHE A O 1
ATOM 753 N N . GLU A 1 97 ? 4.911 -1.212 10.081 1.00 97.69 97 GLU A N 1
ATOM 754 C CA . GLU A 1 97 ? 6.351 -1.191 9.857 1.00 97.69 97 GLU A CA 1
ATOM 755 C C . GLU A 1 97 ? 6.628 -0.833 8.398 1.00 97.69 97 GLU A C 1
ATOM 757 O O . GLU A 1 97 ? 5.933 -1.295 7.488 1.00 97.69 97 GLU A O 1
ATOM 762 N N . TRP A 1 98 ? 7.639 0.005 8.175 1.00 97.44 98 TRP A N 1
ATOM 763 C CA . TRP A 1 98 ? 8.034 0.472 6.848 1.00 97.44 98 TRP A CA 1
ATOM 764 C C . TRP A 1 98 ? 9.418 -0.067 6.512 1.00 97.44 98 TRP A C 1
ATOM 766 O O . TRP A 1 98 ? 10.356 0.039 7.303 1.00 97.44 98 TRP A O 1
ATOM 776 N N . PHE A 1 99 ? 9.548 -0.599 5.306 1.00 97.69 99 PHE A N 1
ATOM 777 C CA . PHE A 1 99 ? 10.770 -1.151 4.759 1.00 97.69 99 PHE A CA 1
ATOM 778 C C . PHE A 1 99 ? 11.132 -0.509 3.421 1.00 97.69 99 PHE A C 1
ATOM 780 O O . PHE A 1 99 ? 10.264 -0.107 2.645 1.00 97.69 99 PHE A O 1
ATOM 787 N N . ILE A 1 100 ? 12.432 -0.463 3.153 1.00 96.69 100 ILE A N 1
ATOM 788 C CA . ILE A 1 100 ? 13.002 -0.100 1.861 1.00 96.69 100 ILE A CA 1
ATOM 789 C C . ILE A 1 100 ? 13.620 -1.360 1.267 1.00 96.69 100 ILE A C 1
ATOM 791 O O . ILE A 1 100 ? 14.435 -2.029 1.907 1.00 96.69 100 ILE A O 1
ATOM 795 N N . ARG A 1 101 ? 13.225 -1.688 0.044 1.00 96.12 101 ARG A N 1
ATOM 796 C CA . ARG A 1 101 ? 13.786 -2.760 -0.763 1.00 96.12 101 ARG A CA 1
ATOM 797 C C . ARG A 1 101 ? 14.776 -2.157 -1.748 1.00 96.12 101 ARG A C 1
ATOM 799 O O . ARG A 1 101 ? 14.434 -1.257 -2.500 1.00 96.12 101 ARG A O 1
ATOM 806 N N . THR A 1 102 ? 15.997 -2.664 -1.768 1.00 94.12 102 THR A N 1
ATOM 807 C CA . THR A 1 102 ? 17.031 -2.261 -2.728 1.00 94.12 102 THR A CA 1
ATOM 808 C C . THR A 1 102 ? 16.981 -3.139 -3.980 1.00 94.12 102 THR A C 1
ATOM 810 O O . THR A 1 102 ? 16.450 -4.250 -3.956 1.00 94.12 102 THR A O 1
ATOM 813 N N . THR A 1 103 ? 17.560 -2.676 -5.089 1.00 92.00 103 THR A N 1
ATOM 814 C CA . THR A 1 103 ? 17.533 -3.372 -6.394 1.00 92.00 103 THR A CA 1
ATOM 815 C C . THR A 1 103 ? 18.196 -4.754 -6.389 1.00 92.00 103 THR A C 1
ATOM 817 O O . THR A 1 103 ? 17.890 -5.591 -7.230 1.00 92.00 103 THR A O 1
ATOM 820 N N . ASN A 1 104 ? 19.054 -5.043 -5.408 1.00 93.44 104 ASN A N 1
ATOM 821 C CA . ASN A 1 104 ? 19.596 -6.381 -5.138 1.00 93.44 104 ASN A CA 1
ATOM 822 C C . ASN A 1 104 ? 18.656 -7.269 -4.286 1.00 93.44 104 ASN A C 1
ATOM 824 O O . ASN A 1 104 ? 19.095 -8.287 -3.755 1.00 93.44 104 ASN A O 1
ATOM 828 N N . HIS A 1 105 ? 17.386 -6.882 -4.140 1.00 89.06 105 HIS A N 1
ATOM 829 C CA . HIS A 1 105 ? 16.328 -7.569 -3.391 1.00 89.06 105 HIS A CA 1
ATOM 830 C C . HIS A 1 105 ? 16.539 -7.681 -1.873 1.00 89.06 105 HIS A C 1
ATOM 832 O O . HIS A 1 105 ? 15.849 -8.461 -1.214 1.00 89.06 105 HIS A O 1
ATOM 838 N N . VAL A 1 106 ? 17.445 -6.889 -1.296 1.00 94.94 106 VAL A N 1
ATOM 839 C CA . VAL A 1 106 ? 17.595 -6.791 0.162 1.00 94.94 106 VAL A CA 1
ATOM 840 C C . VAL A 1 106 ? 16.535 -5.844 0.722 1.00 94.94 106 VAL A C 1
ATOM 842 O O . VAL A 1 106 ? 16.180 -4.852 0.091 1.00 94.94 106 VAL A O 1
ATOM 845 N N . VAL A 1 107 ? 16.000 -6.167 1.899 1.00 95.81 107 VAL A N 1
ATOM 846 C CA . VAL A 1 107 ? 14.960 -5.385 2.578 1.00 95.81 107 VAL A CA 1
ATOM 847 C C . VAL A 1 107 ? 15.519 -4.855 3.893 1.00 95.81 107 VAL A C 1
ATOM 849 O O . VAL A 1 107 ? 16.028 -5.622 4.710 1.00 95.81 107 VAL A O 1
ATOM 852 N N . HIS A 1 108 ? 15.404 -3.547 4.102 1.00 96.88 108 HIS A N 1
ATOM 853 C CA . HIS A 1 108 ? 15.866 -2.857 5.300 1.00 96.88 108 HIS A CA 1
ATOM 854 C C . HIS A 1 108 ? 14.700 -2.155 5.997 1.00 96.88 108 HIS A C 1
ATOM 856 O O . HIS A 1 108 ? 13.921 -1.484 5.319 1.00 96.88 108 HIS A O 1
ATOM 862 N N . PRO A 1 109 ? 14.566 -2.260 7.329 1.00 97.44 109 PRO A N 1
ATOM 863 C CA . PRO A 1 109 ? 13.612 -1.433 8.052 1.00 97.44 109 PRO A CA 1
ATOM 864 C C . PRO A 1 109 ? 14.024 0.040 7.959 1.00 97.44 109 PRO A C 1
ATOM 866 O O . PRO A 1 109 ? 15.211 0.377 7.952 1.00 97.44 109 PRO A O 1
ATOM 869 N N . VAL A 1 110 ? 13.034 0.924 7.909 1.00 96.56 110 VAL A N 1
ATOM 870 C CA . VAL A 1 110 ? 13.253 2.365 8.039 1.00 96.56 110 VAL A CA 1
ATOM 871 C C . VAL A 1 110 ? 13.733 2.686 9.460 1.00 96.56 110 VAL A C 1
ATOM 873 O O . VAL A 1 110 ? 13.355 2.027 10.426 1.00 96.56 110 VAL A O 1
ATOM 876 N N . ALA A 1 111 ? 14.577 3.712 9.600 1.00 96.56 111 ALA A N 1
ATOM 877 C CA . ALA A 1 111 ? 15.070 4.157 10.902 1.00 96.56 111 ALA A CA 1
ATOM 878 C C . ALA A 1 111 ? 13.920 4.511 11.863 1.00 96.56 111 ALA A C 1
ATOM 880 O O . ALA A 1 111 ? 12.941 5.144 11.463 1.00 96.56 111 ALA A O 1
ATOM 881 N N . SER A 1 112 ? 14.067 4.171 13.147 1.00 96.50 112 SER A N 1
ATOM 882 C CA . SER A 1 112 ? 13.005 4.328 14.151 1.00 96.50 112 SER A CA 1
ATOM 883 C C . SER A 1 112 ? 12.467 5.756 14.251 1.00 96.50 112 SER A C 1
ATOM 885 O O . SER A 1 112 ? 11.258 5.949 14.307 1.00 96.50 112 SER A O 1
ATOM 887 N N . GLU A 1 113 ? 13.342 6.765 14.222 1.00 96.81 113 GLU A N 1
ATOM 888 C CA . GLU A 1 113 ? 12.943 8.182 14.247 1.00 96.81 113 GLU A CA 1
ATOM 889 C C . GLU A 1 113 ? 12.023 8.515 13.071 1.00 96.81 113 GLU A C 1
ATOM 891 O O . GLU A 1 113 ? 10.952 9.101 13.237 1.00 96.81 113 GLU A O 1
ATOM 896 N N . LYS A 1 114 ? 12.396 8.042 11.879 1.00 95.69 114 LYS A N 1
ATOM 897 C CA . LYS A 1 114 ? 11.626 8.253 10.663 1.00 95.69 114 LYS A CA 1
ATOM 898 C C . LYS A 1 114 ? 10.289 7.513 10.694 1.00 95.69 114 LYS A C 1
ATOM 900 O O . LYS A 1 114 ? 9.279 8.072 10.268 1.00 95.69 114 LYS A O 1
ATOM 905 N N . LEU A 1 115 ? 10.256 6.291 11.223 1.00 96.69 115 LEU A N 1
ATOM 906 C CA . LEU A 1 115 ? 9.015 5.538 11.399 1.00 96.69 115 LEU A CA 1
ATOM 907 C C . LEU A 1 115 ? 8.050 6.265 12.351 1.00 96.69 115 LEU A C 1
ATOM 909 O O . LEU A 1 115 ? 6.864 6.385 12.045 1.00 96.69 115 LEU A O 1
ATOM 913 N N . GLN A 1 116 ? 8.551 6.815 13.460 1.00 96.38 116 GLN A N 1
ATOM 914 C CA . GLN A 1 116 ? 7.737 7.582 14.410 1.00 96.38 116 GLN A CA 1
ATOM 915 C C . GLN A 1 116 ? 7.161 8.859 13.784 1.00 96.38 116 GLN A C 1
ATOM 917 O O . GLN A 1 116 ? 5.976 9.152 13.958 1.00 96.38 116 GLN A O 1
ATOM 922 N N . GLU A 1 117 ? 7.949 9.586 12.985 1.00 96.38 117 GLU A N 1
ATOM 923 C CA . GLU A 1 117 ? 7.437 10.731 12.220 1.00 96.38 117 GLU A CA 1
ATOM 924 C C . GLU A 1 117 ? 6.274 10.342 11.299 1.00 96.38 117 GLU A C 1
ATOM 926 O O . GLU A 1 117 ? 5.298 11.086 11.171 1.00 96.38 117 GLU A O 1
ATOM 931 N N . LEU A 1 118 ? 6.379 9.193 10.627 1.00 94.31 118 LEU A N 1
ATOM 932 C CA . LEU A 1 118 ? 5.357 8.707 9.701 1.00 94.31 118 LEU A CA 1
ATOM 933 C C . LEU A 1 118 ? 4.088 8.284 10.448 1.00 94.31 118 LEU A C 1
ATOM 935 O O . LEU A 1 118 ? 2.993 8.648 10.014 1.00 94.31 118 LEU A O 1
ATOM 939 N N . LYS A 1 119 ? 4.221 7.601 11.592 1.00 94.94 119 LYS A N 1
ATOM 940 C CA . LYS A 1 119 ? 3.089 7.240 12.463 1.00 94.94 119 LYS A CA 1
ATOM 941 C C . LYS A 1 119 ? 2.337 8.478 12.947 1.00 94.94 119 LYS A C 1
ATOM 943 O O . LYS A 1 119 ? 1.113 8.540 12.845 1.00 94.94 119 LYS A O 1
ATOM 948 N N . GLU A 1 120 ? 3.055 9.517 13.367 1.00 95.62 120 GLU A N 1
ATOM 949 C CA . GLU A 1 120 ? 2.435 10.772 13.796 1.00 95.62 120 GLU A CA 1
ATOM 950 C C . GLU A 1 120 ? 1.747 11.514 12.639 1.00 95.62 120 GLU A C 1
ATOM 952 O O . GLU A 1 120 ? 0.646 12.045 12.802 1.00 95.62 120 GLU A O 1
ATOM 957 N N . LYS A 1 121 ? 2.355 11.533 11.445 1.00 94.62 121 LYS A N 1
ATOM 958 C CA . LYS A 1 121 ? 1.720 12.102 10.244 1.00 94.62 121 LYS A CA 1
ATOM 959 C C . LYS A 1 121 ? 0.431 11.368 9.887 1.00 94.62 121 LYS A C 1
ATOM 961 O O . LYS A 1 121 ? -0.570 12.033 9.621 1.00 94.62 121 LYS A O 1
ATOM 966 N N . LYS A 1 122 ? 0.439 10.031 9.927 1.00 93.12 122 LYS A N 1
ATOM 967 C CA . LYS A 1 122 ? -0.754 9.207 9.700 1.00 93.12 122 LYS A CA 1
ATOM 968 C C . LYS A 1 122 ? -1.846 9.550 10.714 1.00 93.12 122 LYS A C 1
ATOM 970 O O . LYS A 1 122 ? -2.938 9.930 10.313 1.00 93.12 122 LYS A O 1
ATOM 975 N N . ARG A 1 123 ? -1.521 9.560 12.011 1.00 93.50 123 ARG A N 1
ATOM 976 C CA . ARG A 1 123 ? -2.467 9.905 13.085 1.00 93.50 123 ARG A CA 1
ATOM 977 C C . ARG A 1 123 ? -3.121 11.277 12.884 1.00 93.50 123 ARG A C 1
ATOM 979 O O . ARG A 1 123 ? -4.323 11.432 13.096 1.00 93.50 123 ARG A O 1
ATOM 986 N N . LYS A 1 124 ? -2.346 12.284 12.463 1.00 94.88 124 LYS A N 1
ATOM 987 C CA . LYS A 1 124 ? -2.876 13.621 12.141 1.00 94.88 124 LYS A CA 1
ATOM 988 C C . LYS A 1 124 ? -3.814 13.598 10.935 1.00 94.88 124 LYS A C 1
ATOM 990 O O . LYS A 1 124 ? -4.858 14.244 10.985 1.00 94.88 124 LYS A O 1
ATOM 995 N N . ALA A 1 125 ? -3.448 12.877 9.877 1.00 92.75 125 ALA A N 1
ATOM 996 C CA . ALA A 1 125 ? -4.274 12.743 8.681 1.00 92.75 125 ALA A CA 1
ATOM 997 C C . ALA A 1 125 ? -5.596 12.018 8.982 1.00 92.75 125 ALA A C 1
ATOM 999 O O . ALA A 1 125 ? -6.652 12.490 8.568 1.00 92.75 125 ALA A O 1
ATOM 1000 N N . ASP A 1 126 ? -5.547 10.941 9.768 1.00 91.12 126 ASP A N 1
ATOM 1001 C CA . ASP A 1 126 ? -6.728 10.174 10.176 1.00 91.12 126 ASP A CA 1
ATOM 1002 C C . ASP A 1 126 ? -7.692 11.032 11.000 1.00 91.12 126 ASP A C 1
ATOM 1004 O O . ASP A 1 126 ? -8.899 11.030 10.750 1.00 91.12 126 ASP A O 1
ATOM 1008 N N . LYS A 1 127 ? -7.162 11.833 11.935 1.00 93.75 127 LYS A N 1
ATOM 1009 C CA . LYS A 1 127 ? -7.971 12.789 12.699 1.00 93.75 127 LYS A CA 1
ATOM 1010 C C . LYS A 1 127 ? -8.624 13.831 11.789 1.00 93.75 127 LYS A C 1
ATOM 1012 O O . LYS A 1 127 ? -9.826 14.044 11.879 1.00 93.75 127 LYS A O 1
ATOM 1017 N N . ALA A 1 128 ? -7.853 14.452 10.896 1.00 94.00 128 ALA A N 1
ATOM 1018 C CA . ALA A 1 128 ? -8.385 15.458 9.979 1.00 94.00 128 ALA A CA 1
ATOM 1019 C C . ALA A 1 128 ? -9.485 14.883 9.069 1.00 94.00 128 ALA A C 1
ATOM 1021 O O . ALA A 1 128 ? -10.483 15.550 8.804 1.00 94.00 128 ALA A O 1
ATOM 1022 N N . LEU A 1 129 ? -9.328 13.636 8.616 1.00 92.00 129 LEU A N 1
ATOM 1023 C CA . LEU A 1 129 ? -10.348 12.941 7.838 1.00 92.00 129 LEU A CA 1
ATOM 1024 C C . LEU A 1 129 ? -11.621 12.689 8.659 1.00 92.00 129 LEU A C 1
ATOM 1026 O O . LEU A 1 129 ? -12.719 12.890 8.143 1.00 92.00 129 LEU A O 1
ATOM 1030 N N . ALA A 1 130 ? -11.489 12.275 9.921 1.00 92.81 130 ALA A N 1
ATOM 1031 C CA . ALA A 1 130 ? -12.628 12.075 10.814 1.00 92.81 130 ALA A CA 1
ATOM 1032 C C . ALA A 1 130 ? -13.406 13.381 11.049 1.00 92.81 130 ALA A C 1
ATOM 1034 O O . ALA A 1 130 ? -14.627 13.394 10.889 1.00 92.81 130 ALA A O 1
ATOM 1035 N N . ASP A 1 131 ? -12.697 14.479 11.322 1.00 94.06 131 ASP A N 1
ATOM 103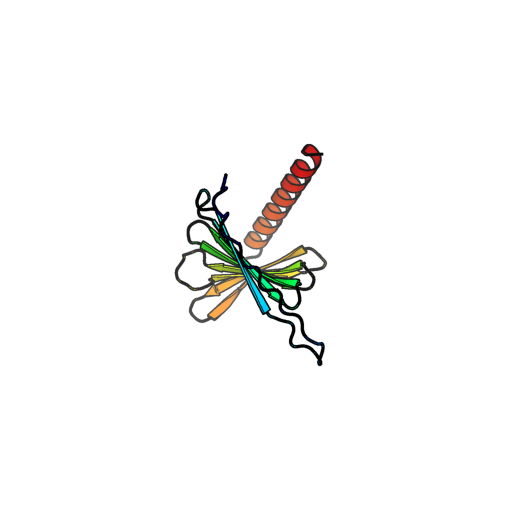6 C CA . ASP A 1 131 ? -13.292 15.803 11.539 1.00 94.06 131 ASP A CA 1
ATOM 1037 C C . ASP A 1 131 ? -14.063 16.282 10.286 1.00 94.06 131 ASP A C 1
ATOM 1039 O O . ASP A 1 131 ? -15.176 16.797 10.389 1.00 94.06 131 ASP A O 1
ATOM 1043 N N . LEU A 1 132 ? -13.517 16.063 9.080 1.00 93.25 132 LEU A N 1
ATOM 1044 C CA . LEU A 1 132 ? -14.194 16.393 7.815 1.00 93.25 132 LEU A CA 1
ATOM 1045 C C . LEU A 1 132 ? -15.471 15.573 7.596 1.00 93.25 132 LEU A C 1
ATOM 1047 O O . LEU A 1 132 ? -16.473 16.101 7.114 1.00 93.25 132 LEU A O 1
ATOM 1051 N N . ILE A 1 133 ? -15.444 14.281 7.937 1.00 92.62 133 ILE A N 1
ATOM 1052 C CA . ILE A 1 133 ? -16.623 13.415 7.833 1.00 92.62 133 ILE A CA 1
ATOM 1053 C C . ILE A 1 133 ? -17.713 13.898 8.793 1.00 92.62 133 ILE A C 1
ATOM 1055 O O . ILE A 1 133 ? -18.880 13.930 8.404 1.00 92.62 133 ILE A O 1
ATOM 1059 N N . GLU A 1 134 ? -17.354 14.298 10.012 1.00 92.25 134 GLU A N 1
ATOM 1060 C CA . GLU A 1 134 ? -18.305 14.826 10.992 1.00 92.25 134 GLU A CA 1
ATOM 1061 C C . GLU A 1 134 ? -18.934 16.147 10.533 1.00 92.25 134 GLU A C 1
ATOM 1063 O O . GLU A 1 134 ? -20.147 16.291 10.608 1.00 92.25 134 GLU A O 1
ATOM 1068 N N . GLN A 1 135 ? -18.150 17.064 9.963 1.00 88.00 135 GLN A N 1
ATOM 1069 C CA . GLN A 1 135 ? -18.654 18.340 9.429 1.00 88.00 135 GLN A CA 1
ATOM 1070 C C . GLN A 1 135 ? -19.570 18.191 8.206 1.00 88.00 135 GLN A C 1
ATOM 1072 O O . GLN A 1 135 ? -20.313 19.111 7.874 1.00 88.00 135 GLN A O 1
ATOM 1077 N N . SER A 1 136 ? -19.488 17.061 7.502 1.00 82.00 136 SER A N 1
ATOM 1078 C CA . SER A 1 136 ? -20.320 16.770 6.328 1.00 82.00 136 SER A CA 1
ATOM 1079 C C . SER A 1 136 ? -21.675 16.130 6.661 1.00 82.00 136 SER A C 1
ATOM 1081 O O . SER A 1 136 ? -22.446 15.838 5.743 1.00 82.00 136 SER A O 1
ATOM 1083 N N . ARG A 1 137 ? -21.943 15.879 7.948 1.00 71.56 137 ARG A N 1
ATOM 1084 C CA . ARG A 1 137 ? -23.201 15.326 8.466 1.00 71.56 137 ARG A CA 1
ATOM 1085 C C . ARG A 1 137 ? -24.107 16.426 8.999 1.00 71.56 137 ARG A C 1
ATOM 1087 O O . ARG A 1 137 ? -25.331 16.267 8.806 1.00 71.56 137 ARG A O 1
#

Radius of gyration: 20.75 Å; chains: 1; bounding box: 64×46×54 Å

Foldseek 3Di:
DDDDDDDDDPDDDDDDDDDDVDQFDKDKDKDDDVVQQKIKMFIDGNNHTQKIWMAGPLKIKMFGDDPRFTQKMFIDGVNPPDGQKIKGADRPPRDIWIWGADPVRDIDTDDPVVSVVVVVVVVVVVVVVVVVVVVVD

pLDDT: mean 85.44, std 20.77, range [32.5, 98.25]